Protein AF-A0A1A8H8G2-F1 (afdb_monomer_lite)

Organism: NCBI:txid1143690

pLDDT: mean 70.28, std 21.25, range [38.41, 93.88]

Sequence (79 aa):
SGPPPCNVSSTTGKRSLRVGVGAVQPGASTHPAPHHTTLPVSFQLDRGPVSLVALLDTGAAENFIDQELVNRLRILLTR

Secondary structure (DSSP, 8-state):
--PPP-------------------------SPPP---EEEEEEEETTEEEEEEEE--TT-SS----HHHHHHHT-----

Foldseek 3Di:
DDDDDDPPPDDDDDDDDDPDPDDDDDDDDPDDDPPFDKDWDWDQDPVGIDIDIHGDDPPDPDDDDDPVVCVVSVPDDDD

Structure (mmCIF, N/CA/C/O backbone):
data_AF-A0A1A8H8G2-F1
#
_entry.id   AF-A0A1A8H8G2-F1
#
loop_
_atom_site.group_PDB
_atom_site.id
_atom_site.type_symbol
_atom_site.label_atom_id
_atom_site.label_alt_id
_atom_site.label_comp_id
_atom_site.label_asym_id
_atom_site.label_entity_id
_atom_site.label_seq_id
_atom_site.pdbx_PDB_ins_code
_atom_site.Cartn_x
_atom_site.Cartn_y
_atom_site.Cartn_z
_atom_site.occupancy
_atom_site.B_iso_or_equiv
_atom_site.auth_seq_id
_atom_site.auth_comp_id
_atom_site.auth_asym_id
_atom_site.auth_atom_id
_atom_site.pdbx_PDB_model_num
ATOM 1 N N . SER A 1 1 ? 14.604 -46.295 0.518 1.00 45.94 1 SER A N 1
ATOM 2 C CA . SER A 1 1 ? 15.448 -45.094 0.370 1.00 45.94 1 SER A CA 1
ATOM 3 C C . SER A 1 1 ? 14.535 -43.898 0.168 1.00 45.94 1 SER A C 1
ATOM 5 O O . SER A 1 1 ? 13.639 -43.996 -0.658 1.00 45.94 1 SER A O 1
ATOM 7 N N . GLY A 1 2 ? 14.644 -42.898 1.048 1.00 49.47 2 GLY A N 1
ATOM 8 C CA . GLY A 1 2 ? 13.590 -41.925 1.382 1.00 49.47 2 GLY A CA 1
ATOM 9 C C . GLY A 1 2 ? 13.379 -40.759 0.401 1.00 49.47 2 GLY A C 1
ATOM 10 O O . GLY A 1 2 ? 14.117 -40.643 -0.576 1.00 49.47 2 GLY A O 1
ATOM 11 N N . PRO A 1 3 ? 12.364 -39.910 0.661 1.00 59.44 3 PRO A N 1
ATOM 12 C CA . PRO A 1 3 ? 12.007 -38.772 -0.184 1.00 59.44 3 PRO A CA 1
ATOM 13 C C . PRO A 1 3 ? 13.040 -37.630 -0.072 1.00 59.44 3 PRO A C 1
ATOM 15 O O . PRO A 1 3 ? 13.753 -37.549 0.932 1.00 59.44 3 PRO A O 1
ATOM 18 N N . PRO A 1 4 ? 13.142 -36.748 -1.087 1.00 62.25 4 PRO A N 1
ATOM 19 C CA . PRO A 1 4 ? 14.084 -35.630 -1.086 1.00 62.25 4 PRO A CA 1
ATOM 20 C C . PRO A 1 4 ? 13.763 -34.622 0.033 1.00 62.25 4 PRO A C 1
ATOM 22 O O . PRO A 1 4 ? 12.592 -34.443 0.378 1.00 62.25 4 PRO A O 1
ATOM 25 N N . PRO A 1 5 ? 14.778 -33.957 0.614 1.00 54.56 5 PRO A N 1
ATOM 26 C CA . PRO A 1 5 ? 14.589 -33.102 1.775 1.00 54.56 5 PRO A CA 1
ATOM 27 C C . PRO A 1 5 ? 13.844 -31.813 1.417 1.00 54.56 5 PRO A C 1
ATOM 29 O O . PRO A 1 5 ? 14.197 -31.092 0.484 1.00 54.56 5 PRO A O 1
ATOM 32 N N . CYS A 1 6 ? 12.828 -31.506 2.222 1.00 47.75 6 CYS A N 1
ATOM 33 C CA . CYS A 1 6 ? 12.195 -30.199 2.288 1.00 47.75 6 CYS A CA 1
ATOM 34 C C . CYS A 1 6 ? 13.234 -29.171 2.761 1.00 47.75 6 CYS A C 1
ATOM 36 O O . CYS A 1 6 ? 13.595 -29.152 3.938 1.00 47.75 6 CYS A O 1
ATOM 38 N N . ASN A 1 7 ? 13.705 -28.302 1.865 1.00 44.59 7 ASN A N 1
ATOM 39 C CA . ASN A 1 7 ? 14.520 -27.148 2.241 1.00 44.59 7 ASN A CA 1
ATOM 40 C C . ASN A 1 7 ? 13.626 -26.073 2.874 1.00 44.59 7 ASN A C 1
ATOM 42 O O . ASN A 1 7 ? 13.217 -25.110 2.229 1.00 44.59 7 ASN A O 1
ATOM 46 N N . VAL A 1 8 ? 13.324 -26.238 4.159 1.00 47.78 8 VAL A N 1
ATOM 47 C CA . VAL A 1 8 ? 12.923 -25.130 5.030 1.00 47.78 8 VAL A CA 1
ATOM 48 C C . VAL A 1 8 ? 14.174 -24.305 5.313 1.00 47.78 8 VAL A C 1
ATOM 50 O O . VAL A 1 8 ? 14.983 -24.657 6.169 1.00 47.78 8 VAL A O 1
ATOM 53 N N . SER A 1 9 ? 14.361 -23.219 4.562 1.00 44.97 9 SER A N 1
ATOM 54 C CA . SER A 1 9 ? 15.412 -22.257 4.883 1.00 44.97 9 SER A CA 1
ATOM 55 C C . SER A 1 9 ? 15.007 -21.493 6.142 1.00 44.97 9 SER A C 1
ATOM 57 O O . SER A 1 9 ? 13.999 -20.789 6.183 1.00 44.97 9 SER A O 1
ATOM 59 N N . SER A 1 10 ? 15.799 -21.707 7.184 1.00 51.34 10 SER A N 1
ATOM 60 C CA . SER A 1 10 ? 15.654 -21.211 8.544 1.00 51.34 10 SER A CA 1
ATOM 61 C C . SER A 1 10 ? 15.581 -19.688 8.640 1.00 51.34 10 SER A C 1
ATOM 63 O O . SER A 1 10 ? 16.371 -18.965 8.034 1.00 51.34 10 SER A O 1
ATOM 65 N N . THR A 1 11 ? 14.694 -19.215 9.514 1.00 50.62 11 THR A N 1
ATOM 66 C CA . THR A 1 11 ? 14.660 -17.850 10.037 1.00 50.62 11 THR A CA 1
ATOM 67 C C . THR A 1 11 ? 15.981 -17.522 10.734 1.00 50.62 11 THR A C 1
ATOM 69 O O . THR A 1 11 ? 16.334 -18.229 11.674 1.00 50.62 11 THR A O 1
ATOM 72 N N . THR A 1 12 ? 16.691 -16.456 10.355 1.00 43.41 12 THR A N 1
ATOM 73 C CA . THR A 1 12 ? 17.622 -15.723 11.240 1.00 43.41 12 THR A CA 1
ATOM 74 C C . THR A 1 12 ? 17.982 -14.384 10.602 1.00 43.41 12 THR A C 1
ATOM 76 O O . THR A 1 12 ? 18.587 -14.341 9.538 1.00 43.41 12 THR A O 1
ATOM 79 N N . GLY A 1 13 ? 17.650 -13.283 11.280 1.00 38.41 13 GLY A N 1
ATOM 80 C CA . GLY A 1 13 ? 18.145 -11.960 10.910 1.00 38.41 13 GLY A CA 1
ATOM 81 C C . GLY A 1 13 ? 17.300 -10.811 11.443 1.00 38.41 13 GLY A C 1
ATOM 82 O O . GLY A 1 13 ? 16.647 -10.117 10.675 1.00 38.41 13 GLY A O 1
ATOM 83 N N . LYS A 1 14 ? 17.327 -10.559 12.759 1.00 55.75 14 LYS A N 1
ATOM 84 C CA . LYS A 1 14 ? 16.973 -9.228 13.278 1.00 55.75 14 LYS A CA 1
ATOM 85 C C . LYS A 1 14 ? 17.901 -8.212 12.617 1.00 55.75 14 LYS A C 1
ATOM 87 O O . LYS A 1 14 ? 19.104 -8.352 12.802 1.00 55.75 14 LYS A O 1
ATOM 92 N N . ARG A 1 15 ? 17.376 -7.181 11.943 1.00 46.81 15 ARG A N 1
ATOM 93 C CA . ARG A 1 15 ? 18.053 -5.880 11.788 1.00 46.81 15 ARG A CA 1
ATOM 94 C C . ARG A 1 15 ? 17.081 -4.783 11.332 1.00 46.81 15 ARG A C 1
ATOM 96 O O . ARG A 1 15 ? 16.710 -4.711 10.175 1.00 46.81 15 ARG A O 1
ATOM 103 N N . SER A 1 16 ? 16.696 -3.966 12.319 1.00 41.28 16 SER A N 1
ATOM 104 C CA . SER A 1 16 ? 16.377 -2.529 12.272 1.00 41.28 16 SER A CA 1
ATOM 105 C C . SER A 1 16 ? 15.909 -1.971 10.921 1.00 41.28 16 SER A C 1
ATOM 107 O O . SER A 1 16 ? 16.723 -1.676 10.050 1.00 41.28 16 SER A O 1
ATOM 109 N N . LEU A 1 17 ? 14.599 -1.727 10.825 1.00 42.72 17 LEU A N 1
ATOM 110 C CA . LEU A 1 17 ? 13.996 -0.818 9.854 1.00 42.72 17 LEU A CA 1
ATOM 111 C C . LEU A 1 17 ? 14.636 0.567 10.046 1.00 42.72 17 LEU A C 1
ATOM 113 O O . LEU A 1 17 ? 14.389 1.234 11.050 1.00 42.72 17 LEU A O 1
ATOM 117 N N . ARG A 1 18 ? 15.519 0.979 9.136 1.00 41.81 18 ARG A N 1
ATOM 118 C CA . ARG A 1 18 ? 15.972 2.370 9.050 1.00 41.81 18 ARG A CA 1
ATOM 119 C C . ARG A 1 18 ? 15.160 3.018 7.944 1.00 41.81 18 ARG A C 1
AT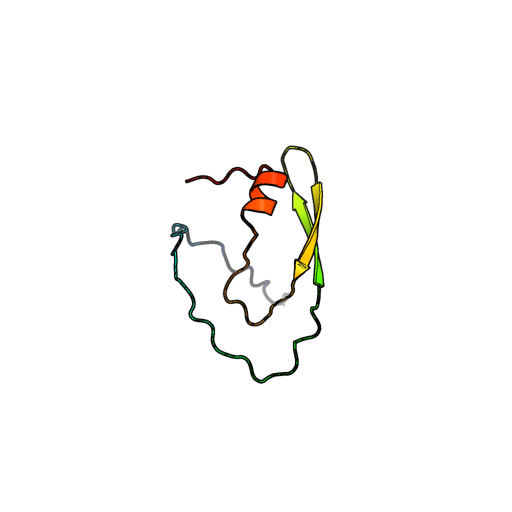OM 121 O O . ARG A 1 18 ? 15.374 2.719 6.777 1.00 41.81 18 ARG A O 1
ATOM 128 N N . VAL A 1 19 ? 14.217 3.868 8.334 1.00 41.72 19 VAL A N 1
ATOM 129 C CA . VAL A 1 19 ? 13.432 4.703 7.421 1.00 41.72 19 VAL A CA 1
ATOM 130 C C . VAL A 1 19 ? 14.394 5.696 6.765 1.00 41.72 19 VAL A C 1
ATOM 132 O O . VAL A 1 19 ? 14.807 6.676 7.382 1.00 41.72 19 VAL A O 1
ATOM 135 N N . GLY A 1 20 ? 14.830 5.394 5.544 1.00 39.69 20 GLY A N 1
ATOM 136 C CA . GLY A 1 20 ? 15.646 6.290 4.734 1.00 39.69 20 GLY A CA 1
ATOM 137 C C . GLY A 1 20 ? 14.748 7.206 3.912 1.00 39.69 20 GLY A C 1
ATOM 138 O O . GLY A 1 20 ? 14.108 6.755 2.971 1.00 39.69 20 GLY A O 1
ATOM 139 N N . VAL A 1 21 ? 14.704 8.495 4.248 1.00 45.75 21 VAL A N 1
ATOM 140 C CA . VAL A 1 21 ? 14.067 9.517 3.404 1.00 45.75 21 VAL A CA 1
ATOM 141 C C . VAL A 1 21 ? 15.021 9.826 2.249 1.00 45.75 21 VAL A C 1
ATOM 143 O O . VAL A 1 21 ? 15.908 10.668 2.369 1.00 45.75 21 VAL A O 1
ATOM 146 N N . GLY A 1 22 ? 14.878 9.092 1.147 1.00 39.12 22 GLY A N 1
ATOM 147 C CA . GLY A 1 22 ? 15.566 9.368 -0.111 1.00 39.12 22 GLY A CA 1
ATOM 148 C C . GLY A 1 22 ? 14.620 10.061 -1.086 1.00 39.12 22 GLY A C 1
ATOM 149 O O . GLY A 1 22 ? 13.662 9.451 -1.548 1.00 39.12 22 GLY A O 1
ATOM 150 N N . ALA A 1 23 ? 14.877 11.329 -1.407 1.00 46.88 23 ALA A N 1
ATOM 151 C CA . ALA A 1 23 ? 14.195 12.010 -2.503 1.00 46.88 23 ALA A CA 1
ATOM 152 C C . ALA A 1 23 ? 14.652 11.394 -3.838 1.00 46.88 23 ALA A C 1
ATOM 154 O O . ALA A 1 23 ? 15.791 11.595 -4.260 1.00 46.88 23 ALA A O 1
ATOM 155 N N . VAL A 1 24 ? 13.781 10.618 -4.487 1.00 49.28 24 VAL A N 1
ATOM 156 C CA . VAL A 1 24 ? 14.028 10.059 -5.824 1.00 49.28 24 VAL A CA 1
ATOM 157 C C . VAL A 1 24 ? 13.778 11.153 -6.866 1.00 49.28 24 VAL A C 1
ATOM 159 O O . VAL A 1 24 ? 12.695 11.734 -6.923 1.00 49.28 24 VAL A O 1
ATOM 162 N N . GLN A 1 25 ? 14.793 11.462 -7.679 1.00 42.94 25 GLN A N 1
ATOM 163 C CA . GLN A 1 25 ? 14.662 12.373 -8.821 1.00 42.94 25 GLN A CA 1
ATOM 164 C C . GLN A 1 25 ? 13.713 11.783 -9.882 1.00 42.94 25 GLN A C 1
ATOM 166 O O . GLN A 1 25 ? 13.820 10.592 -10.179 1.00 42.94 25 GLN A O 1
ATOM 171 N N . PRO A 1 26 ? 12.836 12.585 -10.518 1.00 44.97 26 PRO A N 1
ATOM 172 C CA . PRO A 1 26 ? 11.980 12.094 -11.592 1.00 44.97 26 PRO A CA 1
ATOM 173 C C . PRO A 1 26 ? 12.813 11.841 -12.857 1.00 44.97 26 PRO A C 1
ATOM 175 O O . PRO A 1 26 ? 13.196 12.774 -13.562 1.00 44.97 26 PRO A O 1
ATOM 178 N N . GLY A 1 27 ? 13.103 10.576 -13.156 1.00 46.06 27 GLY A N 1
ATOM 179 C CA . GLY A 1 27 ? 13.549 10.164 -14.485 1.00 46.06 27 GLY A CA 1
ATOM 180 C C . GLY A 1 27 ? 12.349 10.113 -15.432 1.00 46.06 27 GLY A C 1
ATOM 181 O O . GLY A 1 27 ? 11.364 9.438 -15.142 1.00 46.06 27 GLY A O 1
ATOM 182 N N . ALA A 1 28 ? 12.402 10.836 -16.551 1.00 49.25 28 ALA A N 1
ATOM 183 C CA . ALA A 1 28 ? 11.349 10.803 -17.563 1.00 49.25 28 ALA A CA 1
ATOM 184 C C . ALA A 1 28 ? 11.300 9.417 -18.234 1.00 49.25 28 ALA A C 1
ATOM 186 O O . ALA A 1 28 ? 12.233 9.027 -18.936 1.00 49.25 28 ALA A O 1
ATOM 187 N N . SER A 1 29 ? 10.214 8.670 -18.013 1.00 48.34 29 SER A N 1
ATOM 188 C CA . SER A 1 29 ? 9.966 7.387 -18.680 1.00 48.34 29 SER A CA 1
ATOM 189 C C . SER A 1 29 ? 9.453 7.621 -20.103 1.00 48.34 29 SER A C 1
ATOM 191 O O . SER A 1 29 ? 8.433 8.275 -20.302 1.00 48.34 29 SER A O 1
ATOM 193 N N . THR A 1 30 ? 10.159 7.082 -21.098 1.00 48.78 30 THR A N 1
ATOM 194 C CA . THR A 1 30 ? 9.782 7.093 -22.525 1.00 48.78 30 THR A CA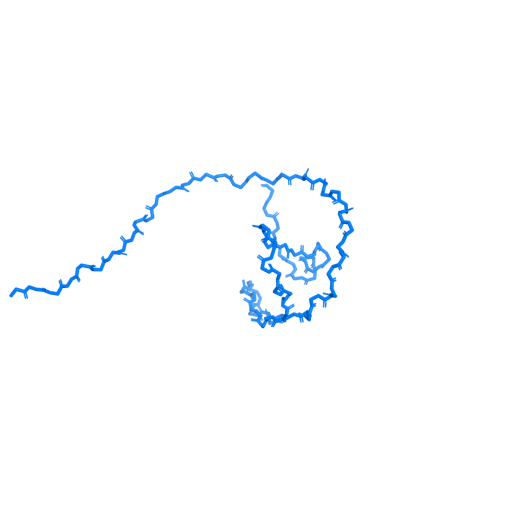 1
ATOM 195 C C . THR A 1 30 ? 9.003 5.844 -22.959 1.00 48.78 30 THR A C 1
ATOM 197 O O . THR A 1 30 ? 8.785 5.639 -24.151 1.00 48.78 30 THR A O 1
ATOM 200 N N . HIS A 1 31 ? 8.578 4.997 -22.017 1.00 48.22 31 HIS A N 1
ATOM 201 C CA . HIS A 1 31 ? 7.788 3.799 -22.312 1.00 48.22 31 HIS A CA 1
ATOM 202 C C . HIS A 1 31 ? 6.283 4.108 -22.236 1.00 48.22 31 HIS A C 1
ATOM 204 O O . HIS A 1 31 ? 5.882 4.910 -21.388 1.00 48.22 31 HIS A O 1
ATOM 210 N N . PRO A 1 32 ? 5.439 3.496 -23.098 1.00 47.94 32 PRO A N 1
ATOM 211 C CA . PRO A 1 32 ? 3.988 3.645 -23.003 1.00 47.94 32 PRO A CA 1
ATOM 212 C C . PRO A 1 32 ? 3.548 3.309 -21.578 1.00 47.94 32 PRO A C 1
ATOM 214 O O . PRO A 1 32 ? 4.035 2.331 -21.008 1.00 47.94 32 PRO A O 1
ATOM 217 N N . ALA A 1 33 ? 2.687 4.157 -21.000 1.00 53.56 33 ALA A N 1
ATOM 218 C CA . ALA A 1 33 ? 2.260 4.042 -19.609 1.00 53.56 33 ALA A CA 1
ATOM 219 C C . ALA A 1 33 ? 1.864 2.585 -19.325 1.00 53.56 33 ALA A C 1
ATOM 221 O O . ALA A 1 33 ? 0.997 2.059 -20.034 1.00 53.56 33 ALA A O 1
ATOM 222 N N . PRO A 1 34 ? 2.523 1.906 -18.368 1.00 55.00 34 PRO A N 1
ATOM 223 C CA . PRO A 1 34 ? 2.231 0.510 -18.114 1.00 55.00 34 PRO A CA 1
ATOM 224 C C . PRO A 1 34 ? 0.758 0.446 -17.744 1.00 55.00 34 PRO A C 1
ATOM 226 O O . PRO A 1 34 ? 0.305 1.238 -16.921 1.00 55.00 34 PRO A O 1
ATOM 229 N N . HIS A 1 35 ? -0.009 -0.440 -18.382 1.00 57.06 35 HIS A N 1
ATOM 230 C CA . HIS A 1 35 ? -1.367 -0.741 -17.945 1.00 57.06 35 HIS A CA 1
ATOM 231 C C . HIS A 1 35 ? -1.320 -0.900 -16.425 1.00 57.06 35 HIS A C 1
ATOM 233 O O . HIS A 1 35 ? -0.606 -1.781 -15.942 1.00 57.06 35 HIS A O 1
ATOM 239 N N . HIS A 1 36 ? -1.975 0.012 -15.693 1.00 70.31 36 HIS A N 1
ATOM 240 C CA . HIS A 1 36 ? -1.913 0.075 -14.236 1.00 70.31 36 HIS A CA 1
ATOM 241 C C . HIS A 1 36 ? -2.538 -1.214 -13.708 1.00 70.31 36 HIS A C 1
ATOM 243 O O . HIS A 1 36 ? -3.751 -1.305 -13.520 1.00 70.31 36 HIS A O 1
ATOM 249 N N . THR A 1 37 ? -1.720 -2.251 -13.566 1.00 87.19 37 THR A N 1
ATOM 250 C CA . THR A 1 37 ? -2.171 -3.548 -13.093 1.00 87.19 37 THR A CA 1
ATOM 251 C C . THR A 1 37 ? -2.408 -3.381 -11.614 1.00 87.19 37 THR A C 1
ATOM 253 O O . THR A 1 37 ? -1.555 -2.856 -10.902 1.00 87.19 37 THR A O 1
ATOM 256 N N . THR A 1 38 ? -3.584 -3.771 -11.151 1.00 91.50 38 THR A N 1
ATOM 257 C CA . THR A 1 38 ? -3.938 -3.634 -9.749 1.00 91.50 38 THR A CA 1
ATOM 258 C C . THR A 1 38 ? -4.156 -4.990 -9.108 1.00 91.50 38 THR A C 1
ATOM 260 O O . THR A 1 38 ? -4.537 -5.958 -9.767 1.00 91.50 38 THR A O 1
ATOM 263 N N . LEU A 1 39 ? -3.883 -5.064 -7.809 1.00 91.06 39 LEU A N 1
ATOM 264 C CA . LEU A 1 39 ? -4.044 -6.269 -7.009 1.00 91.06 39 LEU A CA 1
ATOM 265 C C . LEU A 1 39 ? -5.019 -6.004 -5.861 1.00 91.06 39 LEU A C 1
ATOM 267 O O . LEU A 1 39 ? -4.848 -5.015 -5.139 1.00 91.06 39 LEU A O 1
ATOM 271 N N . PRO A 1 40 ? -6.021 -6.873 -5.645 1.00 93.88 40 PRO A N 1
ATOM 272 C CA . PRO A 1 40 ? -6.818 -6.820 -4.432 1.00 93.88 40 PRO A CA 1
ATOM 273 C C . PRO A 1 40 ? -5.936 -7.205 -3.238 1.00 93.88 40 PRO A C 1
ATOM 275 O O . PRO A 1 40 ? -5.284 -8.249 -3.239 1.00 93.88 40 PRO A O 1
ATOM 278 N N . VAL A 1 41 ? -5.928 -6.370 -2.203 1.00 91.94 41 VAL A N 1
ATOM 279 C CA . VAL A 1 41 ? -5.174 -6.591 -0.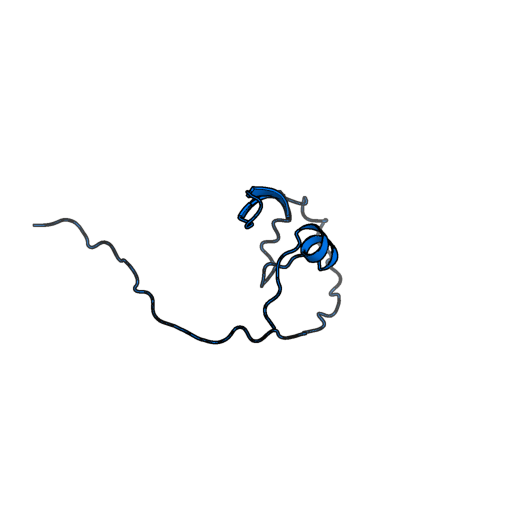963 1.00 91.94 41 VAL A CA 1
ATOM 280 C C . VAL A 1 41 ? -6.093 -6.428 0.241 1.00 91.94 41 VAL A C 1
ATOM 282 O O . VAL A 1 41 ? -7.119 -5.755 0.169 1.00 91.94 41 VAL A O 1
ATOM 285 N N . SER A 1 42 ? -5.755 -7.057 1.364 1.00 93.38 42 SER A N 1
ATOM 286 C CA . SER A 1 42 ? -6.512 -6.919 2.612 1.00 93.38 42 SER A CA 1
ATOM 287 C C . SER A 1 42 ? -5.575 -6.596 3.768 1.00 93.38 42 SER A C 1
ATOM 289 O O . SER A 1 42 ? -4.654 -7.358 4.054 1.00 93.38 42 SER A O 1
ATOM 291 N N . PHE A 1 43 ? -5.825 -5.472 4.437 1.00 89.88 43 PHE A N 1
ATOM 292 C CA . PHE A 1 43 ? -5.133 -5.079 5.661 1.00 89.88 43 PHE A CA 1
ATOM 293 C C . PHE A 1 43 ? -5.859 -5.664 6.863 1.00 89.88 43 PHE A C 1
ATOM 295 O O . PHE A 1 43 ? -7.052 -5.428 7.037 1.00 89.88 43 PHE A O 1
ATOM 302 N N . GLN A 1 44 ? -5.136 -6.392 7.707 1.00 90.81 44 GLN A N 1
ATOM 303 C CA . GLN A 1 44 ? -5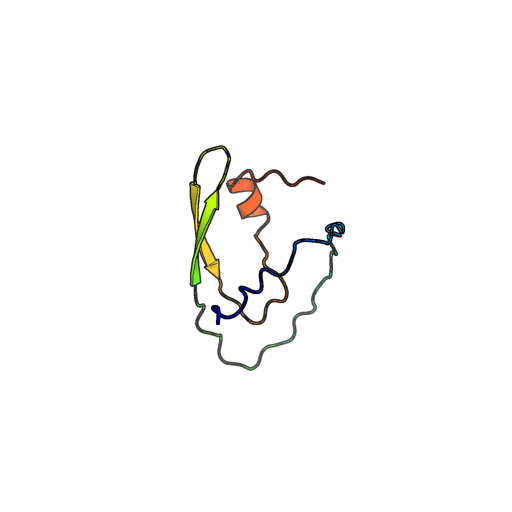.660 -6.873 8.980 1.00 90.81 44 GLN A CA 1
ATOM 304 C C . GLN A 1 44 ? -5.399 -5.809 10.046 1.00 90.81 44 GLN A C 1
ATOM 306 O O . GLN A 1 44 ? -4.255 -5.597 10.439 1.00 90.81 44 GLN A O 1
ATOM 311 N N . LEU A 1 45 ? -6.451 -5.101 10.458 1.00 88.75 45 LEU A N 1
ATOM 312 C CA . LEU A 1 45 ? -6.397 -4.064 11.491 1.00 88.75 45 LEU A CA 1
ATOM 313 C C . LEU A 1 45 ? -7.154 -4.534 12.739 1.00 88.75 45 LEU A C 1
ATOM 315 O O . LEU A 1 45 ? -8.037 -5.383 12.642 1.00 88.75 45 LEU A O 1
ATOM 319 N N . ASP A 1 46 ? -6.895 -3.912 13.891 1.00 87.50 46 ASP A N 1
ATOM 320 C CA . ASP A 1 46 ? -7.562 -4.253 15.165 1.00 87.50 46 ASP A CA 1
ATOM 321 C C . ASP A 1 46 ? -9.094 -4.137 15.101 1.00 87.50 46 ASP A C 1
ATOM 323 O O . ASP A 1 46 ? -9.824 -4.838 15.796 1.00 87.50 46 ASP A O 1
ATOM 327 N N . ARG A 1 47 ? -9.595 -3.251 14.234 1.00 87.81 47 ARG A N 1
ATOM 328 C CA . ARG A 1 47 ? -11.030 -3.034 13.985 1.00 87.81 47 ARG A CA 1
ATOM 329 C C . ARG A 1 47 ? -11.644 -4.006 12.967 1.00 87.81 47 ARG A C 1
ATOM 331 O O . A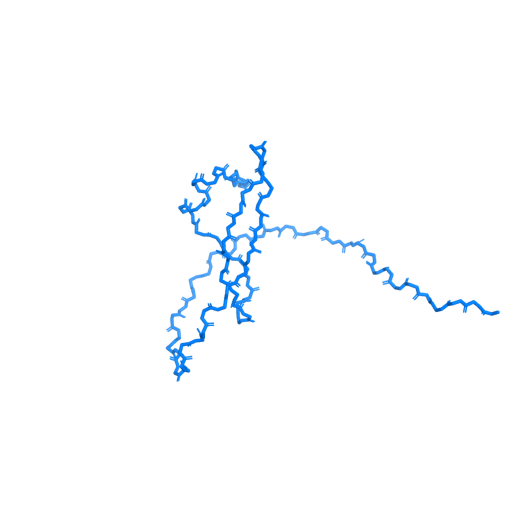RG A 1 47 ? -12.826 -3.877 12.661 1.00 87.81 47 ARG A O 1
ATOM 338 N N . GLY A 1 48 ? -10.846 -4.918 12.415 1.00 89.31 48 GLY A N 1
ATOM 339 C CA . GLY A 1 48 ? -11.233 -5.867 11.373 1.00 89.31 48 GLY A CA 1
ATOM 340 C C . GLY A 1 48 ? -10.500 -5.670 10.037 1.00 89.31 48 GLY A C 1
ATOM 341 O O . GLY A 1 48 ? -9.751 -4.701 9.861 1.00 89.31 48 GLY A O 1
ATOM 342 N N . PRO A 1 49 ? -10.712 -6.598 9.084 1.00 91.81 49 PRO A N 1
ATOM 343 C CA . PRO A 1 49 ? -10.085 -6.552 7.771 1.00 91.81 49 PRO A CA 1
ATOM 344 C C . PRO A 1 49 ? -10.588 -5.365 6.946 1.00 91.81 49 PRO A C 1
ATOM 346 O O . PRO A 1 49 ? -11.780 -5.057 6.931 1.00 91.81 49 PRO A O 1
ATOM 349 N N . VAL A 1 50 ? -9.682 -4.733 6.203 1.00 92.06 50 VAL A N 1
ATOM 350 C CA . VAL A 1 50 ? -10.003 -3.684 5.230 1.00 92.06 50 VAL A CA 1
ATOM 351 C C . VAL A 1 50 ? -9.470 -4.089 3.862 1.00 92.06 50 VAL A C 1
ATOM 353 O O . VAL A 1 50 ? -8.260 -4.214 3.679 1.00 92.06 50 VAL A O 1
ATOM 356 N N . SER A 1 51 ? -10.369 -4.279 2.897 1.00 93.88 51 SER A N 1
ATOM 357 C CA . SER A 1 51 ? -10.013 -4.597 1.512 1.00 93.88 51 SER A CA 1
ATOM 358 C C . SER A 1 51 ? -9.701 -3.330 0.722 1.00 93.88 51 SER A C 1
ATOM 360 O O . SER A 1 51 ? -10.452 -2.356 0.776 1.00 93.88 51 SER A O 1
ATOM 362 N N . LEU A 1 52 ? -8.596 -3.350 -0.017 1.00 92.38 52 LEU A N 1
ATOM 363 C CA . LEU A 1 52 ? -8.117 -2.256 -0.855 1.00 92.38 52 LEU A CA 1
ATOM 364 C C . LEU A 1 52 ? -7.606 -2.795 -2.191 1.00 92.38 52 LEU A C 1
ATOM 366 O O . LEU A 1 52 ? -7.509 -4.001 -2.411 1.00 92.38 52 LEU A O 1
ATOM 370 N N . VAL A 1 53 ? -7.263 -1.870 -3.076 1.00 92.31 53 VAL A N 1
ATOM 371 C CA . VAL A 1 53 ? -6.656 -2.154 -4.370 1.00 92.31 53 VAL A CA 1
ATOM 372 C C . VAL A 1 53 ? -5.288 -1.481 -4.394 1.00 92.31 53 VAL A C 1
ATOM 374 O O . VAL A 1 53 ? -5.195 -0.272 -4.189 1.00 92.31 53 VAL A O 1
ATOM 377 N N . ALA A 1 54 ? -4.235 -2.266 -4.601 1.00 92.38 54 ALA A N 1
ATOM 378 C CA . ALA A 1 54 ? -2.862 -1.786 -4.702 1.00 92.38 54 ALA A CA 1
ATOM 379 C C . ALA A 1 54 ? -2.421 -1.733 -6.167 1.00 92.38 54 ALA A C 1
ATOM 381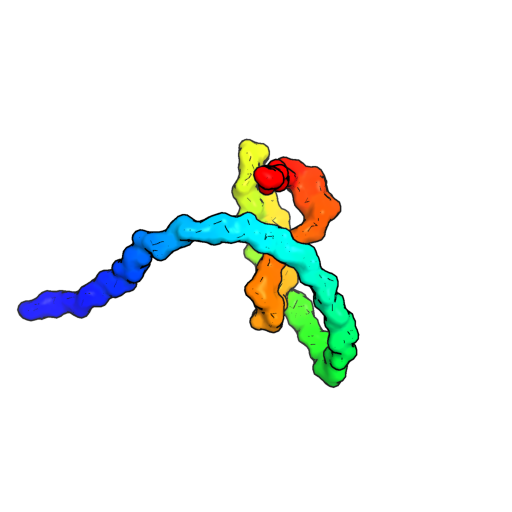 O O . ALA A 1 54 ? -2.851 -2.555 -6.976 1.00 92.38 54 ALA A O 1
ATOM 382 N N . LEU A 1 55 ? -1.545 -0.788 -6.505 1.00 93.19 55 LEU A N 1
ATOM 383 C CA . LEU A 1 55 ? -0.864 -0.770 -7.796 1.00 93.19 55 LEU A CA 1
ATOM 384 C C . LEU A 1 55 ? 0.251 -1.824 -7.790 1.00 93.19 55 LEU A C 1
ATOM 386 O O . LEU A 1 55 ? 1.079 -1.839 -6.882 1.00 93.19 55 LEU A O 1
ATOM 390 N N . LEU A 1 56 ? 0.272 -2.698 -8.796 1.00 90.19 56 LEU A N 1
ATOM 391 C CA . LEU A 1 56 ? 1.376 -3.618 -9.037 1.00 90.19 56 LEU A CA 1
ATOM 392 C C . LEU A 1 56 ? 2.438 -2.907 -9.871 1.00 90.19 56 LEU A C 1
ATOM 394 O O . LEU A 1 56 ? 2.308 -2.789 -11.089 1.00 90.19 56 LEU A O 1
ATOM 398 N N . ASP A 1 57 ? 3.494 -2.468 -9.200 1.00 88.88 57 ASP A N 1
ATOM 399 C CA . ASP A 1 57 ? 4.693 -1.934 -9.832 1.00 88.88 57 ASP A CA 1
ATOM 400 C C . ASP A 1 57 ? 5.864 -2.892 -9.588 1.00 88.88 57 ASP A C 1
ATOM 402 O O . ASP A 1 57 ? 6.476 -2.902 -8.522 1.00 88.88 57 ASP A O 1
ATOM 406 N N . THR A 1 58 ? 6.172 -3.731 -10.580 1.00 88.00 58 THR A N 1
ATOM 407 C CA . THR A 1 58 ? 7.297 -4.678 -10.499 1.00 88.00 58 THR A CA 1
ATOM 408 C C . THR A 1 58 ? 8.663 -3.995 -10.590 1.00 88.00 58 THR A C 1
ATOM 410 O O . THR A 1 58 ? 9.678 -4.660 -10.391 1.00 88.00 58 THR A O 1
ATOM 413 N N . GLY A 1 59 ? 8.709 -2.705 -10.941 1.00 89.81 59 GLY A N 1
ATOM 414 C CA . GLY A 1 59 ? 9.928 -1.899 -10.958 1.00 89.81 59 GLY A CA 1
ATOM 415 C C . GLY A 1 59 ? 10.219 -1.206 -9.624 1.00 89.81 59 GLY A C 1
ATOM 416 O O . GLY A 1 59 ? 11.332 -0.715 -9.431 1.00 89.81 59 GLY A O 1
ATOM 417 N N . ALA A 1 60 ? 9.255 -1.174 -8.699 1.00 87.50 60 ALA A N 1
ATOM 418 C CA . ALA A 1 60 ? 9.438 -0.568 -7.390 1.00 87.50 60 ALA A CA 1
ATOM 419 C C . ALA A 1 60 ? 10.360 -1.426 -6.510 1.00 87.50 60 ALA A C 1
ATOM 421 O O . ALA A 1 60 ? 10.158 -2.628 -6.342 1.00 87.50 60 ALA A O 1
ATOM 422 N N . ALA A 1 61 ? 11.368 -0.791 -5.909 1.00 92.19 61 ALA A N 1
ATOM 423 C CA . ALA A 1 61 ? 12.256 -1.458 -4.957 1.00 92.19 61 ALA A CA 1
ATOM 424 C C . ALA A 1 61 ? 11.536 -1.814 -3.645 1.00 92.19 61 ALA A C 1
ATOM 426 O O . ALA A 1 61 ? 11.898 -2.783 -2.978 1.00 92.19 61 ALA A O 1
ATOM 427 N N . GLU A 1 62 ? 10.524 -1.024 -3.277 1.00 90.19 62 GLU A N 1
ATOM 428 C CA . GLU A 1 62 ? 9.784 -1.151 -2.026 1.00 90.19 62 GLU A CA 1
ATOM 429 C C . GLU A 1 62 ? 8.296 -0.850 -2.228 1.00 90.19 62 GLU A C 1
ATOM 431 O O . GLU A 1 62 ? 7.907 -0.073 -3.101 1.00 90.19 62 GLU A O 1
ATOM 436 N N . ASN A 1 63 ? 7.465 -1.439 -1.366 1.00 90.12 63 ASN A N 1
ATOM 437 C CA . ASN A 1 63 ? 6.045 -1.118 -1.288 1.00 90.12 63 ASN A CA 1
ATOM 438 C C . ASN A 1 63 ? 5.849 0.118 -0.409 1.00 90.12 63 ASN A C 1
ATOM 440 O O . ASN A 1 63 ? 6.373 0.180 0.703 1.00 90.12 63 ASN A O 1
ATOM 444 N N . PHE A 1 64 ? 5.031 1.059 -0.863 1.00 90.25 64 PHE A N 1
ATOM 445 C CA . PHE A 1 64 ? 4.688 2.255 -0.103 1.00 90.25 64 PHE A CA 1
ATOM 446 C C . PHE A 1 64 ? 3.174 2.418 0.005 1.00 90.25 64 PHE A C 1
ATOM 448 O O . PHE A 1 64 ? 2.396 1.833 -0.749 1.00 90.25 64 PHE A O 1
ATOM 455 N N . ILE A 1 65 ? 2.759 3.207 0.988 1.00 90.88 65 ILE A N 1
ATOM 456 C CA . ILE A 1 65 ? 1.364 3.547 1.242 1.00 90.88 65 ILE A CA 1
ATOM 457 C C . ILE A 1 65 ? 1.276 5.043 1.529 1.00 90.88 65 ILE A C 1
ATOM 459 O O . ILE A 1 65 ? 2.102 5.588 2.263 1.00 90.88 65 ILE A O 1
ATOM 463 N N . ASP A 1 66 ? 0.278 5.712 0.956 1.00 90.69 66 ASP A N 1
ATOM 464 C CA . ASP A 1 66 ? 0.106 7.148 1.151 1.00 90.69 66 ASP A CA 1
ATOM 465 C C . ASP A 1 66 ? -0.190 7.479 2.616 1.00 90.69 66 ASP A C 1
ATOM 467 O O . ASP A 1 66 ? -1.022 6.836 3.262 1.00 90.69 66 ASP A O 1
ATOM 471 N N . GLN A 1 67 ? 0.426 8.544 3.135 1.00 90.50 67 GLN A N 1
ATOM 472 C CA . GLN A 1 67 ? 0.211 8.979 4.519 1.00 90.50 67 GLN A CA 1
ATOM 473 C C . GLN A 1 67 ? -1.263 9.307 4.800 1.00 90.50 67 GLN A C 1
ATOM 475 O O . GLN A 1 67 ? -1.769 9.049 5.892 1.00 90.50 67 GLN A O 1
ATOM 480 N N . GLU A 1 68 ? -1.979 9.847 3.813 1.00 93.12 68 GLU A N 1
ATOM 481 C CA . GLU A 1 68 ? -3.415 10.090 3.939 1.00 93.12 68 GLU A CA 1
ATOM 482 C C . GLU A 1 68 ? -4.180 8.774 4.140 1.00 93.12 68 GLU A C 1
ATOM 484 O O . GLU A 1 68 ? -5.055 8.680 5.004 1.00 93.12 68 GLU A O 1
ATOM 489 N N . LEU A 1 69 ? -3.810 7.725 3.399 1.00 91.56 69 LEU A N 1
ATOM 490 C CA . LEU A 1 69 ? -4.404 6.404 3.550 1.00 91.56 69 LEU A CA 1
ATOM 491 C C . LEU A 1 69 ? -4.055 5.796 4.912 1.00 91.56 69 LEU A C 1
ATOM 493 O O . LEU A 1 69 ? -4.955 5.305 5.585 1.00 91.56 69 LEU A O 1
ATOM 497 N N . VAL A 1 70 ? -2.807 5.910 5.369 1.00 91.62 70 VAL A N 1
ATOM 498 C CA . VAL A 1 70 ? -2.391 5.512 6.729 1.00 91.62 70 VAL A CA 1
ATOM 499 C C . VAL A 1 70 ? -3.270 6.179 7.791 1.00 91.62 70 VAL A C 1
ATOM 501 O O . VAL A 1 70 ? -3.790 5.496 8.677 1.00 91.62 70 VAL A O 1
ATOM 504 N N . ASN A 1 71 ? -3.513 7.487 7.665 1.00 90.88 71 ASN A N 1
ATOM 505 C CA . ASN A 1 71 ? -4.347 8.248 8.597 1.00 90.88 71 ASN A CA 1
ATOM 506 C C . ASN A 1 71 ? -5.810 7.772 8.576 1.00 90.88 71 ASN A C 1
ATOM 508 O O . ASN A 1 71 ? -6.396 7.536 9.635 1.00 90.88 71 ASN A O 1
ATOM 512 N N . ARG A 1 72 ? -6.395 7.559 7.388 1.00 91.56 72 ARG A N 1
ATOM 513 C CA . ARG A 1 72 ? -7.762 7.011 7.234 1.00 91.56 72 ARG A CA 1
ATOM 514 C C . ARG A 1 72 ? -7.879 5.593 7.804 1.00 91.56 72 ARG A C 1
ATOM 516 O O . ARG A 1 72 ? -8.880 5.228 8.433 1.00 91.56 72 ARG A O 1
ATOM 523 N N . LEU A 1 73 ? -6.841 4.785 7.610 1.00 90.31 73 LEU A N 1
ATOM 524 C CA . LEU A 1 73 ? -6.764 3.433 8.151 1.00 90.31 73 LEU A CA 1
ATOM 525 C C . LEU A 1 73 ? -6.471 3.416 9.655 1.00 90.31 73 LEU A C 1
ATOM 527 O O . LEU A 1 73 ? -6.715 2.397 10.296 1.00 90.31 73 LEU A O 1
ATOM 531 N N . ARG A 1 74 ? -6.043 4.548 10.229 1.00 89.88 74 ARG A N 1
ATOM 532 C CA . ARG A 1 74 ? -5.609 4.679 11.627 1.00 89.88 74 ARG A CA 1
ATOM 533 C C . ARG A 1 74 ? -4.514 3.664 11.969 1.00 89.88 74 ARG A C 1
ATOM 535 O O . ARG A 1 74 ? -4.482 3.140 13.079 1.00 89.88 74 ARG A O 1
ATOM 542 N N . ILE A 1 75 ? -3.637 3.384 11.003 1.00 85.88 75 ILE A N 1
ATOM 543 C CA . ILE A 1 75 ? -2.476 2.519 11.210 1.00 85.88 75 ILE A CA 1
ATOM 544 C C . ILE A 1 75 ? -1.514 3.264 12.135 1.00 85.88 75 ILE A C 1
ATOM 546 O O . ILE A 1 75 ? -1.106 4.391 11.847 1.00 85.88 75 ILE A O 1
ATOM 550 N N . LEU A 1 76 ? -1.169 2.642 13.260 1.00 79.75 76 LEU A N 1
ATOM 551 C CA . LEU A 1 76 ? -0.221 3.214 14.202 1.00 79.75 76 LEU A CA 1
ATOM 552 C C . LEU A 1 76 ? 1.196 3.076 13.633 1.00 79.75 76 LEU A C 1
ATOM 554 O O . LEU A 1 76 ? 1.727 1.974 13.528 1.00 79.75 76 LEU A O 1
ATOM 558 N N . LEU A 1 77 ? 1.815 4.199 13.276 1.00 76.38 77 LEU A N 1
ATOM 559 C CA . LEU A 1 77 ? 3.227 4.225 12.912 1.00 76.38 77 LEU A CA 1
ATOM 560 C C . LEU A 1 77 ? 4.055 4.244 14.202 1.00 76.38 77 LEU A C 1
ATOM 562 O O . LEU A 1 77 ? 4.122 5.265 14.890 1.00 76.38 77 LEU A O 1
ATOM 566 N N . THR A 1 78 ? 4.666 3.116 14.557 1.00 68.00 78 THR A N 1
ATOM 567 C CA . THR A 1 78 ? 5.696 3.090 15.604 1.00 68.00 78 THR A CA 1
ATOM 568 C C . THR A 1 78 ? 6.913 3.872 15.117 1.00 68.00 78 THR A C 1
ATOM 570 O O . THR A 1 78 ? 7.462 3.545 14.065 1.00 68.00 78 THR A O 1
ATOM 573 N N . ARG A 1 79 ? 7.284 4.920 15.861 1.00 49.12 79 ARG A N 1
ATOM 574 C CA . ARG A 1 79 ? 8.506 5.709 15.641 1.00 49.12 79 ARG A CA 1
ATOM 575 C C . ARG A 1 79 ? 9.750 4.963 16.101 1.00 49.12 79 ARG A C 1
ATOM 577 O O . ARG A 1 79 ? 9.643 4.234 17.111 1.00 49.12 79 ARG A O 1
#

Radius of gyration: 18.79 Å; chains: 1; bounding box: 29×58×39 Å